Protein AF-A0A662L6I7-F1 (afdb_monomer_lite)

Structure (mmCIF, N/CA/C/O backbone):
data_AF-A0A662L6I7-F1
#
_entry.id   AF-A0A662L6I7-F1
#
loop_
_atom_site.group_PDB
_atom_site.id
_atom_site.type_symbol
_atom_site.label_atom_id
_atom_site.label_alt_id
_atom_site.label_comp_id
_atom_site.label_asym_id
_atom_site.label_entity_id
_atom_site.label_seq_id
_atom_site.pdbx_PDB_ins_code
_atom_site.Cartn_x
_atom_site.Cartn_y
_atom_site.Cartn_z
_atom_site.occupancy
_atom_site.B_iso_or_equiv
_atom_site.auth_seq_id
_atom_site.auth_comp_id
_atom_site.auth_asym_id
_atom_site.auth_atom_id
_atom_site.pdbx_PDB_model_num
ATOM 1 N N . MET A 1 1 ? 30.368 3.579 -49.672 1.00 72.31 1 MET A N 1
ATOM 2 C CA . MET A 1 1 ? 28.883 3.616 -49.724 1.00 72.31 1 MET A CA 1
ATOM 3 C C . MET A 1 1 ? 28.235 2.581 -48.811 1.00 72.31 1 MET A C 1
ATOM 5 O O . MET A 1 1 ? 27.396 2.979 -48.019 1.00 72.31 1 MET A O 1
ATOM 9 N N . ILE A 1 2 ? 28.618 1.299 -48.864 1.00 88.19 2 ILE A N 1
ATOM 10 C CA . ILE A 1 2 ? 28.017 0.238 -48.024 1.00 88.19 2 ILE A CA 1
ATOM 11 C C . ILE A 1 2 ? 28.168 0.521 -46.518 1.00 88.19 2 ILE A C 1
ATOM 13 O O . ILE A 1 2 ? 27.196 0.417 -45.780 1.00 88.19 2 ILE A O 1
ATOM 17 N N . GLU A 1 3 ? 29.342 0.973 -46.074 1.00 89.94 3 GLU A N 1
ATOM 18 C CA . GLU A 1 3 ? 29.583 1.328 -44.664 1.00 89.94 3 GLU A CA 1
ATOM 19 C C . GLU A 1 3 ? 28.648 2.439 -44.162 1.00 89.94 3 GLU A C 1
ATOM 21 O O . GLU A 1 3 ? 28.101 2.349 -43.068 1.00 89.94 3 GLU A O 1
ATOM 26 N N . ILE A 1 4 ? 28.390 3.450 -44.998 1.00 91.25 4 ILE A N 1
ATOM 27 C CA . ILE A 1 4 ? 27.480 4.559 -44.675 1.00 91.25 4 ILE A CA 1
ATOM 28 C C . ILE A 1 4 ? 26.043 4.043 -44.528 1.00 91.25 4 ILE A C 1
ATOM 30 O O . ILE A 1 4 ? 25.346 4.423 -43.592 1.00 91.25 4 ILE A O 1
ATOM 34 N N . VAL A 1 5 ? 25.608 3.138 -45.409 1.00 93.06 5 VAL A N 1
ATOM 35 C CA . VAL A 1 5 ? 24.271 2.527 -45.340 1.00 93.06 5 VAL A CA 1
ATOM 36 C C . VAL A 1 5 ? 24.110 1.685 -44.070 1.00 93.06 5 VAL A C 1
ATOM 38 O O . VAL A 1 5 ? 23.070 1.761 -43.420 1.00 93.06 5 VAL A O 1
ATOM 41 N N . ILE A 1 6 ? 25.144 0.938 -43.673 1.00 93.12 6 ILE A N 1
ATOM 42 C CA . ILE A 1 6 ? 25.143 0.141 -42.436 1.00 93.12 6 ILE A CA 1
ATOM 43 C C . ILE A 1 6 ? 25.038 1.046 -41.202 1.00 93.12 6 ILE A C 1
ATOM 45 O O . ILE A 1 6 ? 24.240 0.771 -40.307 1.00 93.12 6 ILE A O 1
ATOM 49 N N . ILE A 1 7 ? 25.790 2.149 -41.168 1.00 94.12 7 ILE A N 1
ATOM 50 C CA . ILE A 1 7 ? 25.744 3.117 -40.063 1.00 94.12 7 ILE A CA 1
ATOM 51 C C . ILE A 1 7 ? 24.353 3.756 -39.958 1.00 94.12 7 ILE A C 1
ATOM 53 O O . ILE A 1 7 ? 23.791 3.826 -38.866 1.00 94.12 7 ILE A O 1
ATOM 57 N N . ILE A 1 8 ? 23.757 4.164 -41.082 1.00 93.94 8 ILE A N 1
ATOM 58 C CA . ILE A 1 8 ? 22.402 4.736 -41.107 1.00 93.94 8 ILE A CA 1
ATOM 59 C C . ILE A 1 8 ? 21.367 3.714 -40.613 1.00 93.94 8 ILE A C 1
ATOM 61 O O . ILE A 1 8 ? 20.497 4.061 -39.813 1.00 93.94 8 ILE A O 1
ATOM 65 N N . ALA A 1 9 ? 21.477 2.450 -41.031 1.00 93.00 9 ALA A N 1
ATOM 66 C CA . ALA A 1 9 ? 20.588 1.383 -40.579 1.00 93.00 9 ALA A CA 1
ATOM 67 C C . ALA A 1 9 ? 20.705 1.124 -39.064 1.00 93.00 9 ALA A C 1
ATOM 69 O O . ALA A 1 9 ? 19.688 0.961 -38.387 1.00 93.00 9 ALA A O 1
ATOM 70 N N . LEU A 1 10 ? 21.922 1.147 -38.512 1.00 92.56 10 LEU A N 1
ATOM 71 C CA . LEU A 1 10 ? 22.175 1.023 -37.072 1.00 92.56 10 LEU A CA 1
ATOM 72 C C . LEU A 1 10 ? 21.576 2.184 -36.274 1.00 92.56 10 LEU A C 1
ATOM 74 O O . LEU A 1 10 ? 20.914 1.954 -35.263 1.00 92.56 10 LEU A O 1
ATOM 78 N N . ILE A 1 11 ? 21.752 3.421 -36.743 1.00 92.69 11 ILE A N 1
ATOM 79 C CA . ILE A 1 11 ? 21.175 4.610 -36.102 1.00 92.69 11 ILE A CA 1
ATOM 80 C C . ILE A 1 11 ? 19.644 4.538 -36.126 1.00 92.69 11 ILE A C 1
ATOM 82 O O . ILE A 1 11 ? 19.004 4.809 -35.111 1.00 92.69 11 ILE A O 1
ATOM 86 N N . ALA A 1 12 ? 19.047 4.120 -37.246 1.00 91.69 12 ALA A N 1
ATOM 87 C CA . ALA A 1 12 ? 17.599 3.959 -37.365 1.00 91.69 12 ALA A CA 1
ATOM 88 C C . ALA A 1 12 ? 17.051 2.875 -36.418 1.00 91.69 12 ALA A C 1
ATOM 90 O O . ALA A 1 12 ? 16.006 3.066 -35.792 1.00 91.69 12 ALA A O 1
ATOM 91 N N . LEU A 1 13 ? 17.770 1.757 -36.265 1.00 91.38 13 LEU A N 1
ATOM 92 C CA . LEU A 1 13 ? 17.436 0.715 -35.292 1.00 91.38 13 LEU A CA 1
ATOM 93 C C . LEU A 1 13 ? 17.527 1.245 -33.859 1.00 91.38 13 LEU A C 1
ATOM 95 O O . LEU A 1 13 ? 16.581 1.092 -33.087 1.00 91.38 13 LEU A O 1
ATOM 99 N N . MET A 1 14 ? 18.621 1.919 -33.506 1.00 89.00 14 MET A N 1
ATOM 100 C CA . MET A 1 14 ? 18.773 2.507 -32.177 1.00 89.00 14 MET A CA 1
ATOM 101 C C . MET A 1 14 ? 17.670 3.522 -31.879 1.00 89.00 14 MET A C 1
ATOM 103 O O . MET A 1 14 ? 17.038 3.422 -30.834 1.00 89.00 14 MET A O 1
ATOM 107 N N . ALA A 1 15 ? 17.368 4.436 -32.802 1.00 88.31 15 ALA A N 1
ATOM 108 C CA . ALA A 1 15 ? 16.315 5.435 -32.626 1.00 88.31 15 ALA A CA 1
ATOM 109 C C . ALA A 1 15 ? 14.933 4.807 -32.377 1.00 88.31 15 ALA A C 1
ATOM 111 O O . ALA A 1 15 ? 14.123 5.367 -31.641 1.00 88.31 15 ALA A O 1
ATOM 112 N N . ARG A 1 16 ? 14.673 3.625 -32.950 1.00 89.06 16 ARG A N 1
ATOM 113 C CA . ARG A 1 16 ? 13.416 2.895 -32.760 1.00 89.06 16 ARG A CA 1
ATOM 114 C C . ARG A 1 16 ? 13.351 2.139 -31.432 1.00 89.06 16 ARG A C 1
ATOM 116 O O . ARG A 1 16 ? 12.290 2.112 -30.818 1.00 89.06 16 ARG A O 1
ATOM 123 N N . PHE A 1 17 ? 14.447 1.511 -31.003 1.00 88.25 17 PHE A N 1
ATOM 124 C CA . PHE A 1 17 ? 14.429 0.562 -29.882 1.00 88.25 17 PHE A CA 1
ATOM 125 C C . PHE A 1 17 ? 14.959 1.126 -28.553 1.00 88.25 17 PHE A C 1
ATOM 127 O O . PHE A 1 17 ? 14.496 0.695 -27.494 1.00 88.25 17 PHE A O 1
ATOM 134 N N . LEU A 1 18 ? 15.873 2.105 -28.563 1.00 85.50 18 LEU A N 1
ATOM 135 C CA . LEU A 1 18 ? 16.381 2.714 -27.322 1.00 85.50 18 LEU A CA 1
ATOM 136 C C . LEU A 1 18 ? 15.272 3.313 -26.450 1.00 85.50 18 LEU A C 1
ATOM 138 O O . LEU A 1 18 ? 15.268 3.014 -25.258 1.00 85.50 18 LEU A O 1
ATOM 142 N N . PRO A 1 19 ? 14.321 4.107 -26.985 1.00 85.44 19 PRO A N 1
ATOM 143 C CA . PRO A 1 19 ? 13.296 4.733 -26.154 1.00 85.44 19 PRO A CA 1
ATOM 144 C C . PRO A 1 19 ? 12.473 3.708 -25.368 1.00 85.44 19 PRO A C 1
ATOM 146 O O . PRO A 1 19 ? 12.258 3.873 -24.171 1.00 85.44 19 PRO A O 1
ATOM 149 N N . SER A 1 20 ? 12.084 2.600 -26.010 1.00 83.31 20 SER A N 1
ATOM 150 C CA . SER A 1 20 ? 11.348 1.519 -25.347 1.00 83.31 20 SER A CA 1
ATOM 151 C C . SER A 1 20 ? 12.163 0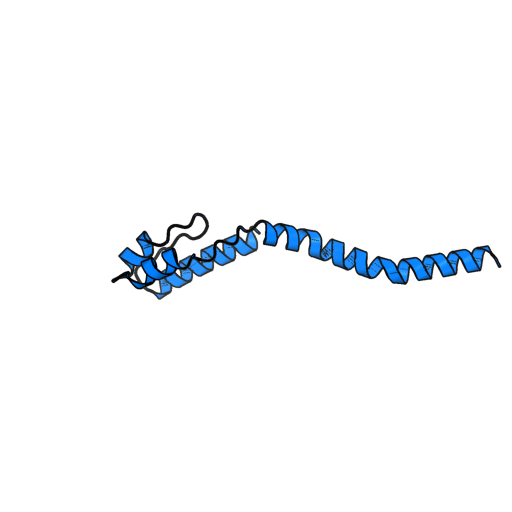.812 -24.265 1.00 83.31 20 SER A C 1
ATOM 153 O O . SER A 1 20 ? 11.619 0.490 -23.213 1.00 83.31 20 SER A O 1
ATOM 155 N N . LEU A 1 21 ? 13.463 0.596 -24.487 1.00 83.75 21 LEU A N 1
ATOM 156 C CA . LEU A 1 21 ? 14.335 -0.054 -23.504 1.00 83.75 21 LEU A CA 1
ATOM 157 C C . LEU A 1 21 ? 14.622 0.856 -22.304 1.00 83.75 21 LEU A C 1
ATOM 159 O O . LEU A 1 21 ? 14.685 0.371 -21.177 1.00 83.75 21 LEU A O 1
ATOM 163 N N . ILE A 1 22 ? 14.755 2.164 -22.535 1.00 84.75 22 ILE A N 1
ATOM 164 C CA . ILE A 1 22 ? 14.931 3.170 -21.479 1.00 84.75 22 ILE A CA 1
ATOM 165 C C . ILE A 1 22 ? 13.674 3.255 -20.610 1.00 84.75 22 ILE A C 1
ATOM 167 O O . ILE A 1 22 ? 13.772 3.236 -19.388 1.00 84.75 22 ILE A O 1
ATOM 171 N N . LEU A 1 23 ? 12.486 3.295 -21.217 1.00 82.75 23 LEU A N 1
ATOM 172 C CA . LEU A 1 23 ? 11.233 3.290 -20.458 1.00 82.75 23 LEU A CA 1
ATOM 173 C C . LEU A 1 23 ? 11.077 1.993 -19.660 1.00 82.75 23 LEU A C 1
ATOM 175 O O . LEU A 1 23 ? 10.764 2.025 -18.472 1.00 82.75 23 LEU A O 1
ATOM 179 N N . LEU A 1 24 ? 11.351 0.847 -20.285 1.00 83.94 24 LEU A N 1
ATOM 180 C CA . LEU A 1 24 ? 11.287 -0.437 -19.600 1.00 83.94 24 LEU A CA 1
ATOM 181 C C . LEU A 1 24 ? 12.238 -0.467 -18.399 1.00 83.94 24 LEU A C 1
ATOM 183 O O . LEU A 1 24 ? 11.823 -0.877 -17.319 1.00 83.94 24 LEU A O 1
ATOM 187 N N . SER A 1 25 ? 13.482 -0.009 -18.545 1.00 83.56 25 SER A N 1
ATOM 188 C CA . SER A 1 25 ? 14.450 -0.017 -17.443 1.00 83.56 25 SER A CA 1
ATOM 189 C C . SER A 1 25 ? 14.067 0.938 -16.310 1.00 83.56 25 SER A C 1
ATOM 191 O O . SER A 1 25 ? 14.217 0.575 -15.145 1.00 83.56 25 SER A O 1
ATOM 193 N N . GLN A 1 26 ? 13.503 2.107 -16.626 1.00 85.38 26 GLN A N 1
ATOM 194 C CA . GLN A 1 26 ? 13.047 3.080 -15.628 1.00 85.38 26 GLN A CA 1
ATOM 195 C C . GLN A 1 26 ? 11.871 2.568 -14.789 1.00 85.38 26 GLN A C 1
ATOM 197 O O . GLN A 1 26 ? 11.812 2.842 -13.592 1.00 85.38 26 GLN A O 1
ATOM 202 N N . PHE A 1 27 ? 10.952 1.806 -15.391 1.00 86.31 27 PHE A N 1
ATOM 203 C CA . PHE A 1 27 ? 9.727 1.364 -14.717 1.00 86.31 27 PHE A CA 1
ATOM 204 C C . PHE A 1 27 ? 9.735 -0.102 -14.273 1.00 86.31 27 PHE A C 1
ATOM 206 O O . PHE A 1 27 ? 8.899 -0.473 -13.456 1.00 86.31 27 PHE A O 1
ATOM 213 N N . SER A 1 28 ? 10.672 -0.940 -14.730 1.00 86.62 28 SER A N 1
ATOM 214 C CA . SER A 1 28 ? 10.708 -2.364 -14.351 1.00 86.62 28 SER A CA 1
ATOM 215 C C . SER A 1 28 ? 10.827 -2.563 -12.842 1.00 86.62 28 SER A C 1
ATOM 217 O O . SER A 1 28 ? 10.081 -3.356 -12.272 1.00 86.62 28 SER A O 1
ATOM 219 N N . TYR A 1 29 ? 11.734 -1.830 -12.188 1.00 82.94 29 TYR A N 1
ATOM 220 C CA . TYR A 1 29 ? 11.934 -1.959 -10.746 1.00 82.94 29 TYR A CA 1
ATOM 221 C C . TYR A 1 29 ? 10.749 -1.403 -9.939 1.00 82.94 29 TYR A C 1
ATOM 223 O O . TYR A 1 29 ? 10.190 -2.174 -9.161 1.00 82.94 29 TYR A O 1
ATOM 231 N N . PRO A 1 30 ? 10.284 -0.152 -10.149 1.00 84.44 30 PRO A N 1
ATOM 232 C CA . PRO A 1 30 ? 9.078 0.343 -9.486 1.00 84.44 30 PRO A CA 1
ATOM 233 C C . PRO A 1 30 ? 7.862 -0.565 -9.699 1.00 84.44 30 PRO A C 1
ATOM 235 O O . PRO A 1 30 ? 7.191 -0.909 -8.735 1.00 84.44 30 PRO A O 1
ATOM 238 N N . ASN A 1 31 ? 7.608 -1.033 -10.926 1.00 85.62 31 ASN A N 1
ATOM 239 C CA . ASN A 1 31 ? 6.462 -1.901 -11.210 1.00 85.62 31 ASN A CA 1
ATOM 240 C C . ASN A 1 31 ? 6.560 -3.248 -10.491 1.00 85.62 31 ASN A C 1
ATOM 242 O O . ASN A 1 31 ? 5.560 -3.720 -9.950 1.00 85.62 31 ASN A O 1
ATOM 246 N N . ALA A 1 32 ? 7.743 -3.867 -10.462 1.00 85.00 32 ALA A N 1
ATOM 247 C CA . ALA A 1 32 ? 7.959 -5.101 -9.710 1.00 85.00 32 ALA A CA 1
ATOM 248 C C . ALA A 1 32 ? 7.770 -4.877 -8.202 1.00 85.00 32 ALA A C 1
ATOM 250 O O . ALA A 1 32 ? 7.154 -5.704 -7.532 1.00 85.00 32 ALA A O 1
ATOM 251 N N . LYS A 1 33 ? 8.243 -3.739 -7.684 1.00 80.56 33 LYS A N 1
ATOM 252 C CA . LYS A 1 33 ? 8.130 -3.362 -6.273 1.00 80.56 33 LYS A CA 1
ATOM 253 C C . LYS A 1 33 ? 6.673 -3.113 -5.862 1.00 80.56 33 LYS A C 1
ATOM 255 O O . LYS A 1 33 ? 6.219 -3.707 -4.892 1.00 80.56 33 LYS A O 1
ATOM 260 N N . PHE A 1 34 ? 5.902 -2.376 -6.667 1.00 82.38 34 PHE A N 1
ATOM 261 C CA . PHE A 1 34 ? 4.452 -2.210 -6.491 1.00 82.38 34 PHE A CA 1
ATOM 262 C C . PHE A 1 34 ? 3.684 -3.529 -6.620 1.00 82.38 34 PHE A C 1
ATOM 264 O O . PHE A 1 34 ? 2.784 -3.785 -5.830 1.00 82.38 34 PHE A O 1
ATOM 271 N N . SER A 1 35 ? 4.046 -4.387 -7.578 1.00 81.19 35 SER A N 1
ATOM 272 C CA . SER A 1 35 ? 3.388 -5.693 -7.764 1.00 81.19 35 SER A CA 1
ATOM 273 C C . SER A 1 35 ? 3.639 -6.655 -6.599 1.00 81.19 35 SER A C 1
ATOM 275 O O . SER A 1 35 ? 2.849 -7.570 -6.381 1.00 81.19 35 SER A O 1
ATOM 277 N N . ALA A 1 36 ? 4.738 -6.467 -5.861 1.00 81.19 36 ALA A N 1
ATOM 278 C CA . ALA A 1 36 ? 5.054 -7.234 -4.662 1.00 81.19 36 ALA A CA 1
ATOM 279 C C . ALA A 1 36 ? 4.285 -6.757 -3.418 1.00 81.19 36 ALA A C 1
ATOM 281 O O . ALA A 1 36 ? 4.182 -7.517 -2.454 1.00 81.19 36 ALA A O 1
ATOM 282 N N . ILE A 1 37 ? 3.731 -5.536 -3.428 1.00 78.06 37 ILE A N 1
ATOM 283 C CA . ILE A 1 37 ? 2.776 -5.102 -2.404 1.00 78.06 37 ILE A CA 1
ATOM 284 C C . ILE A 1 37 ? 1.518 -5.946 -2.600 1.00 78.06 37 ILE A C 1
ATOM 286 O O . ILE A 1 37 ? 0.775 -5.773 -3.567 1.00 78.06 37 ILE A O 1
ATOM 290 N N . GLU A 1 38 ? 1.296 -6.900 -1.700 1.00 70.50 38 GLU A N 1
ATOM 291 C CA . GLU A 1 38 ? 0.127 -7.766 -1.769 1.00 70.50 38 GLU A CA 1
ATOM 292 C C . GLU A 1 38 ? -1.133 -6.898 -1.710 1.00 70.50 38 GLU A C 1
ATOM 294 O O . GLU A 1 38 ? -1.348 -6.153 -0.752 1.00 70.50 38 GLU A O 1
ATOM 299 N N . ASN A 1 39 ? -1.963 -6.976 -2.750 1.00 61.97 39 ASN A N 1
ATOM 300 C CA . ASN A 1 39 ? -3.168 -6.172 -2.831 1.00 61.97 39 ASN A CA 1
ATOM 301 C C . ASN A 1 39 ? -4.235 -6.707 -1.867 1.00 61.97 39 ASN A C 1
ATOM 303 O O . ASN A 1 39 ? -5.127 -7.468 -2.244 1.00 61.97 39 ASN A O 1
ATOM 307 N N . LYS A 1 40 ? -4.124 -6.318 -0.600 1.00 65.62 40 LYS A N 1
ATOM 308 C CA . LYS A 1 40 ? -5.112 -6.602 0.436 1.00 65.62 40 LYS A CA 1
ATOM 309 C C . LYS A 1 40 ? -6.087 -5.442 0.556 1.00 65.62 40 LYS A C 1
ATOM 311 O O . LYS A 1 40 ? -6.225 -4.841 1.619 1.00 65.62 40 LYS A O 1
ATOM 316 N N . PHE A 1 41 ? -6.786 -5.127 -0.535 1.00 72.81 41 PHE A N 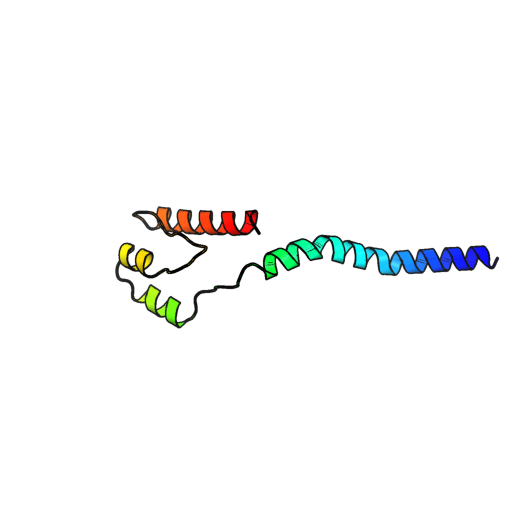1
ATOM 317 C CA . PHE A 1 41 ? -8.056 -4.432 -0.369 1.00 72.81 41 PHE A CA 1
ATOM 318 C C . PHE A 1 41 ? -8.954 -5.290 0.522 1.00 72.81 41 PHE A C 1
ATOM 320 O O . PHE A 1 41 ? -9.003 -6.516 0.372 1.00 72.81 41 PHE A O 1
ATOM 327 N N . LEU A 1 42 ? -9.640 -4.632 1.454 1.00 81.75 42 LEU A N 1
ATOM 328 C CA . LEU A 1 42 ? -10.595 -5.293 2.330 1.00 81.75 42 LEU A CA 1
ATOM 329 C C . LEU A 1 42 ? -11.618 -6.028 1.470 1.00 81.75 42 LEU A C 1
ATOM 331 O O . LEU A 1 42 ? -12.226 -5.448 0.566 1.00 81.75 42 LEU A O 1
ATOM 335 N N . LYS A 1 43 ? -11.802 -7.316 1.745 1.00 85.19 43 LYS A N 1
ATOM 336 C CA . LYS A 1 43 ? -12.854 -8.086 1.084 1.00 85.19 43 LYS A CA 1
ATOM 337 C C . LYS A 1 43 ? -14.204 -7.588 1.574 1.00 85.19 43 LYS A C 1
ATOM 339 O O . LYS A 1 43 ? -14.328 -7.111 2.698 1.00 85.19 43 LYS A O 1
ATOM 344 N N . GLU A 1 44 ? -15.242 -7.786 0.771 1.00 86.88 44 GLU A N 1
ATOM 345 C CA . GLU A 1 44 ? -16.607 -7.376 1.118 1.00 86.88 44 GLU A CA 1
ATOM 346 C C . GLU A 1 44 ? -17.029 -7.864 2.513 1.00 86.88 44 GLU A C 1
ATOM 348 O O . GLU A 1 44 ? -17.493 -7.076 3.324 1.00 86.88 44 GLU A O 1
ATOM 353 N N . LYS A 1 45 ? -16.738 -9.128 2.850 1.00 86.44 45 LYS A N 1
ATOM 354 C CA . LYS A 1 45 ? -17.002 -9.696 4.182 1.00 86.44 45 LYS A CA 1
ATOM 355 C C . LYS A 1 45 ? -16.309 -8.935 5.322 1.00 86.44 45 LYS A C 1
ATOM 357 O O . LYS A 1 45 ? -16.865 -8.817 6.411 1.00 86.44 45 LYS A O 1
ATOM 362 N N . GLU A 1 46 ? -15.082 -8.473 5.098 1.00 86.19 46 GLU A N 1
ATOM 363 C CA . GLU A 1 46 ? -14.320 -7.704 6.088 1.00 86.19 46 GLU A CA 1
ATOM 364 C C . GLU A 1 46 ? -14.898 -6.293 6.213 1.00 86.19 46 GLU A C 1
ATOM 366 O O . GLU A 1 46 ? -15.100 -5.817 7.323 1.00 86.19 46 GLU A O 1
ATOM 371 N N . LEU A 1 47 ? -15.265 -5.672 5.090 1.00 88.56 47 LEU A N 1
ATOM 372 C CA . LEU A 1 47 ? -15.975 -4.394 5.0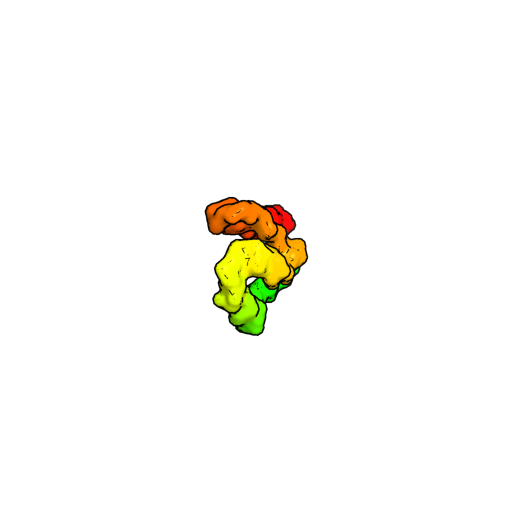48 1.00 88.56 47 LEU A CA 1
ATOM 373 C C . LEU A 1 47 ? -17.309 -4.445 5.798 1.00 88.56 47 LEU A C 1
ATOM 375 O O . LEU A 1 47 ? -17.553 -3.589 6.642 1.00 88.56 47 LEU A O 1
ATOM 379 N N . THR A 1 48 ? -18.143 -5.462 5.559 1.00 90.38 48 THR A N 1
ATOM 380 C CA . THR A 1 48 ? -19.410 -5.647 6.284 1.00 90.38 48 THR A CA 1
ATOM 381 C C . THR A 1 48 ? -19.171 -5.729 7.788 1.00 90.38 48 THR A C 1
ATOM 383 O O . THR A 1 48 ? -19.837 -5.039 8.551 1.00 90.38 48 THR A O 1
ATOM 386 N N . LYS A 1 49 ? -18.156 -6.490 8.215 1.00 89.81 49 LYS A N 1
ATOM 387 C CA . LYS A 1 49 ? -17.790 -6.600 9.630 1.00 89.81 49 LYS A CA 1
ATOM 388 C C . LYS A 1 49 ? -17.375 -5.252 10.231 1.00 89.81 49 LYS A C 1
ATOM 390 O O . LYS A 1 49 ? -17.710 -4.969 11.374 1.00 89.81 49 LYS A O 1
ATOM 395 N N . LEU A 1 50 ? -16.654 -4.420 9.477 1.00 90.25 50 LEU A N 1
ATOM 396 C CA . LEU A 1 50 ? -16.245 -3.089 9.936 1.00 90.25 50 LEU A CA 1
ATOM 397 C C . LEU A 1 50 ? -17.416 -2.101 10.013 1.00 90.25 50 LEU A C 1
ATOM 399 O O . LEU A 1 50 ? -17.414 -1.244 10.893 1.00 90.25 50 LEU A O 1
ATOM 403 N N . LEU A 1 51 ? -18.411 -2.229 9.131 1.00 90.44 51 LEU A N 1
ATOM 404 C CA . LEU A 1 51 ? -19.631 -1.411 9.151 1.00 90.44 51 LEU A CA 1
ATOM 405 C C . LEU A 1 51 ? -20.539 -1.726 10.347 1.00 90.44 51 LEU A C 1
ATOM 407 O O . LEU A 1 51 ? -21.303 -0.867 10.778 1.00 90.44 51 LEU A O 1
ATOM 411 N N . GLU A 1 52 ? -20.458 -2.943 10.881 1.00 92.50 52 GLU A N 1
ATOM 412 C CA . GLU A 1 52 ? -21.229 -3.375 12.052 1.00 92.50 52 GLU A CA 1
ATOM 413 C C . GLU A 1 52 ? -20.625 -2.904 13.390 1.00 92.50 52 GLU A C 1
ATOM 415 O O . GLU A 1 52 ? -21.288 -3.000 14.427 1.00 92.50 52 GLU A O 1
ATOM 420 N 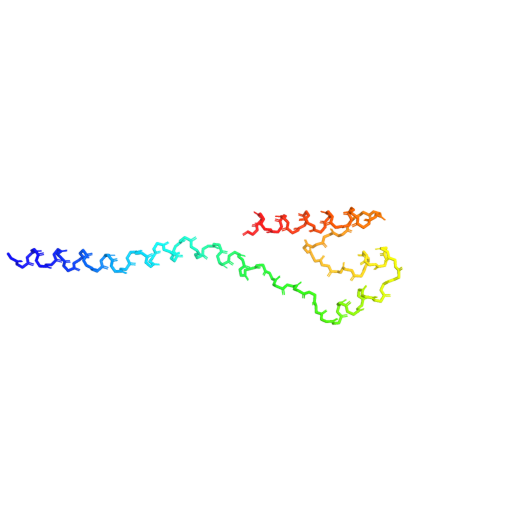N . CYS A 1 53 ? -19.398 -2.369 13.384 1.00 92.50 53 CYS A N 1
ATOM 421 C CA . CYS A 1 53 ? -18.730 -1.852 14.578 1.00 92.50 53 CYS A CA 1
ATOM 422 C C . CYS A 1 53 ? -19.490 -0.661 15.175 1.00 92.50 53 CYS A C 1
ATOM 424 O O . CYS A 1 53 ? -19.825 0.302 14.485 1.00 92.50 53 CYS A O 1
ATOM 426 N N . LYS A 1 54 ? -19.701 -0.678 16.492 1.00 93.06 54 LYS A N 1
ATOM 427 C CA . LYS A 1 54 ? -20.477 0.356 17.200 1.00 93.06 54 LYS A CA 1
ATOM 428 C C . LYS A 1 54 ? -19.619 1.475 17.773 1.00 93.06 54 LYS A C 1
ATOM 430 O O . LYS A 1 54 ? -20.146 2.509 18.177 1.00 93.06 54 LYS A O 1
ATOM 435 N N . ASN A 1 55 ? -18.313 1.257 17.871 1.00 91.56 55 ASN A N 1
ATOM 436 C CA . ASN A 1 55 ? -17.364 2.217 18.415 1.00 91.56 55 ASN A CA 1
ATOM 437 C C . ASN A 1 55 ? -15.967 2.029 17.802 1.00 91.56 55 ASN A C 1
ATOM 439 O O . ASN A 1 55 ? -15.688 1.046 17.113 1.00 91.56 55 ASN A O 1
ATOM 443 N N . LEU A 1 56 ? -15.093 3.002 18.059 1.00 90.44 56 LEU A N 1
ATOM 444 C CA . LEU A 1 56 ? -13.736 3.041 17.512 1.00 90.44 56 LEU A CA 1
ATOM 445 C C . LEU A 1 56 ? -12.848 1.906 18.027 1.00 90.44 56 LEU A C 1
ATOM 447 O O . LEU A 1 56 ? -12.006 1.404 17.289 1.00 90.44 56 LEU A O 1
ATOM 451 N N . GLU A 1 57 ? -13.051 1.457 19.263 1.00 90.81 57 GLU A N 1
ATOM 452 C CA . GLU A 1 57 ? -12.277 0.353 19.829 1.00 90.81 57 GLU A CA 1
ATOM 453 C C . GLU A 1 57 ? -12.606 -0.979 19.148 1.00 90.81 57 GLU A C 1
ATOM 455 O O . GLU A 1 57 ? -11.715 -1.753 18.804 1.00 90.81 57 GLU A O 1
ATOM 460 N N . GLU A 1 58 ? -13.885 -1.220 18.875 1.00 90.25 58 GLU A N 1
ATOM 461 C CA . GLU A 1 58 ? -14.340 -2.373 18.109 1.00 90.25 58 GLU A CA 1
ATOM 462 C C . GLU A 1 58 ? -13.798 -2.335 16.675 1.00 90.25 58 GLU A C 1
ATOM 464 O O . GLU A 1 58 ? -13.320 -3.352 16.173 1.00 90.25 58 GLU A O 1
ATOM 469 N N . LEU A 1 59 ? -13.779 -1.157 16.042 1.00 90.19 59 LEU A N 1
ATOM 470 C CA . LEU A 1 59 ? -13.178 -0.976 14.720 1.00 90.19 59 LEU A CA 1
ATOM 471 C C . LEU A 1 59 ? -11.677 -1.294 14.734 1.00 90.19 59 LEU A C 1
ATOM 473 O O . LEU A 1 59 ? -11.217 -2.089 13.916 1.00 90.19 59 LEU A O 1
ATOM 477 N N . LYS A 1 60 ? -10.933 -0.746 15.701 1.00 88.44 60 LYS A N 1
ATOM 478 C CA . LYS A 1 60 ? -9.499 -1.012 15.910 1.00 88.44 60 LYS A CA 1
ATOM 479 C C . LYS A 1 60 ? -9.215 -2.510 16.033 1.00 88.44 60 LYS A C 1
ATOM 481 O O . LYS A 1 60 ? -8.310 -3.021 15.387 1.00 88.44 60 LYS A O 1
ATOM 486 N N . ASN A 1 61 ? -10.021 -3.219 16.819 1.00 87.25 61 ASN A N 1
ATOM 487 C CA . ASN A 1 61 ? -9.846 -4.651 17.057 1.00 87.25 61 ASN A CA 1
ATOM 488 C C . ASN A 1 61 ? -10.261 -5.520 15.858 1.00 87.25 61 ASN A C 1
ATOM 490 O O . ASN A 1 61 ? -9.793 -6.651 15.719 1.00 87.25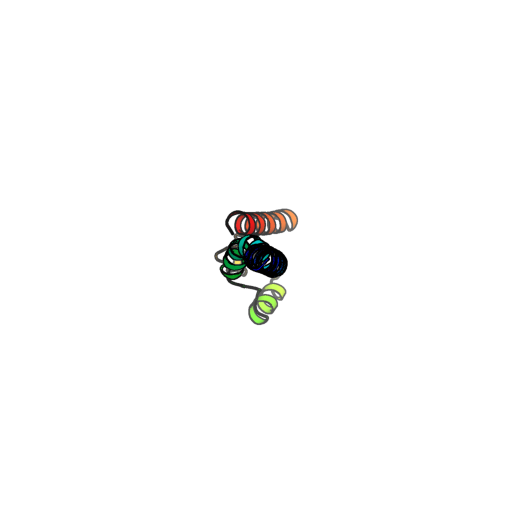 61 ASN A O 1
ATOM 494 N N . ASN A 1 62 ? -11.155 -5.020 15.000 1.00 88.25 62 ASN A N 1
ATOM 495 C CA . ASN A 1 62 ? -11.653 -5.757 13.842 1.00 88.25 62 ASN A CA 1
ATOM 496 C C . ASN A 1 62 ? -10.819 -5.562 12.574 1.00 88.25 62 ASN A C 1
ATOM 498 O O . ASN A 1 62 ? -10.900 -6.415 11.685 1.00 88.25 62 ASN A O 1
ATOM 502 N N . VAL A 1 63 ? -10.002 -4.508 12.484 1.00 85.75 63 VAL A N 1
ATOM 503 C CA . VAL A 1 63 ? -9.015 -4.376 11.407 1.00 85.75 63 VAL A CA 1
ATOM 504 C C . VAL A 1 63 ? -7.815 -5.269 11.712 1.00 85.75 63 VAL A C 1
ATOM 506 O O . VAL A 1 63 ? -6.928 -4.923 12.484 1.00 85.75 63 VAL A O 1
ATOM 509 N N . ILE A 1 64 ? -7.782 -6.440 11.077 1.00 74.38 64 ILE A N 1
ATOM 510 C CA . ILE A 1 64 ? -6.657 -7.371 11.167 1.00 74.38 64 ILE A CA 1
ATOM 511 C C . ILE A 1 64 ? -5.832 -7.230 9.892 1.00 74.38 64 ILE A C 1
ATOM 513 O O . ILE A 1 64 ? -6.163 -7.804 8.856 1.00 74.38 64 ILE A O 1
ATOM 517 N N . SER A 1 65 ? -4.742 -6.474 9.970 1.00 76.69 65 SER A N 1
ATOM 518 C CA . SER A 1 65 ? -3.781 -6.340 8.879 1.00 76.69 65 SER A CA 1
ATOM 519 C C . SER A 1 65 ? -2.357 -6.493 9.398 1.00 76.69 65 SER A C 1
ATOM 521 O O . SER A 1 65 ? -2.048 -6.088 10.515 1.00 76.69 65 SER A O 1
ATOM 523 N N . ARG A 1 66 ? -1.477 -7.100 8.591 1.00 74.06 66 ARG A N 1
ATOM 524 C CA . ARG A 1 66 ? -0.040 -7.168 8.911 1.00 74.06 66 ARG A CA 1
ATOM 525 C C . ARG A 1 66 ? 0.652 -5.828 8.702 1.00 74.06 66 ARG A C 1
ATOM 527 O O . ARG A 1 66 ? 1.594 -5.521 9.423 1.00 74.06 66 ARG A O 1
ATOM 534 N N . ASP A 1 67 ? 0.190 -5.070 7.715 1.00 80.44 67 ASP A N 1
ATOM 535 C CA . ASP A 1 67 ? 0.899 -3.894 7.216 1.00 80.44 67 ASP A CA 1
ATOM 536 C C . ASP A 1 67 ? 0.292 -2.580 7.729 1.00 80.44 67 ASP A C 1
ATOM 538 O O . ASP A 1 67 ? 0.915 -1.527 7.620 1.00 80.44 67 ASP A O 1
ATOM 542 N N . PHE A 1 68 ? -0.902 -2.648 8.327 1.00 84.81 68 PHE A N 1
ATOM 543 C CA . PHE A 1 68 ? -1.599 -1.507 8.913 1.00 84.81 68 PHE A CA 1
ATOM 544 C C . PHE A 1 68 ? -1.811 -1.730 10.404 1.00 84.81 68 PHE A C 1
ATOM 546 O O . PHE A 1 68 ? -2.532 -2.643 10.806 1.00 84.81 68 PHE A O 1
ATOM 553 N N . ILE A 1 69 ? -1.196 -0.865 11.206 1.00 84.94 69 ILE A N 1
ATOM 554 C CA . ILE A 1 69 ? -1.391 -0.814 12.653 1.00 84.94 69 ILE A CA 1
ATOM 555 C C . ILE A 1 69 ? -2.266 0.405 12.930 1.00 84.94 69 ILE A C 1
ATOM 557 O O . ILE A 1 69 ? -1.882 1.527 12.599 1.00 84.94 69 ILE A O 1
ATOM 561 N N . ILE A 1 70 ? -3.457 0.175 13.485 1.00 89.12 70 ILE A N 1
ATOM 562 C CA . ILE A 1 70 ? -4.400 1.243 13.819 1.00 89.12 70 ILE A CA 1
ATOM 563 C C . ILE A 1 70 ? -4.248 1.610 15.293 1.00 89.12 70 ILE A C 1
ATOM 565 O O . ILE A 1 70 ? -4.453 0.779 16.176 1.00 89.12 70 ILE A O 1
ATOM 569 N N . GLU A 1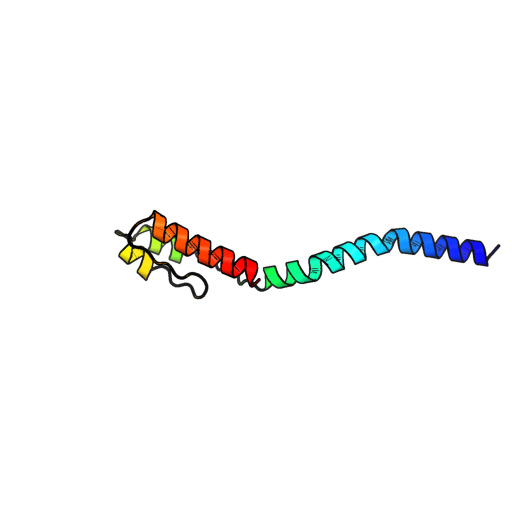 71 ? -3.928 2.874 15.545 1.00 89.00 71 GLU A N 1
ATOM 570 C CA . GLU A 1 71 ? -3.700 3.442 16.876 1.00 89.00 71 GLU A CA 1
ATOM 571 C C . GLU A 1 71 ? -4.428 4.782 17.015 1.00 89.00 71 GLU A C 1
ATOM 573 O O . GLU A 1 71 ? -4.701 5.446 16.019 1.00 89.00 71 GLU A O 1
ATOM 578 N N . GLY A 1 72 ? -4.727 5.193 18.247 1.00 90.31 72 GLY A N 1
ATOM 579 C CA . GLY A 1 72 ? -5.414 6.455 18.537 1.00 90.31 72 GLY A CA 1
ATOM 580 C C . GLY A 1 72 ? -6.740 6.272 19.265 1.00 90.31 72 GLY A C 1
ATOM 581 O O . GLY A 1 72 ? -7.363 5.210 19.210 1.00 90.31 72 GLY A O 1
ATOM 582 N N . GLU A 1 73 ? -7.160 7.322 19.964 1.00 90.31 73 GLU A N 1
ATOM 583 C CA . GLU A 1 73 ? -8.392 7.334 20.765 1.00 90.31 73 GLU A CA 1
ATOM 584 C C . GLU A 1 73 ? -9.555 8.017 20.038 1.00 90.31 73 GLU A C 1
ATOM 586 O O . GLU A 1 73 ? -10.726 7.773 20.333 1.00 90.31 73 GLU A O 1
ATOM 591 N N . ASN A 1 74 ? -9.241 8.860 19.054 1.00 92.75 74 ASN A N 1
ATOM 592 C CA . ASN A 1 74 ? -10.217 9.559 18.230 1.00 92.75 74 ASN A CA 1
ATOM 593 C C . ASN A 1 74 ? -10.017 9.265 16.737 1.00 92.75 74 ASN A C 1
ATOM 595 O O . ASN A 1 74 ? -8.988 8.755 16.298 1.00 92.75 74 ASN A O 1
ATOM 599 N N . VAL A 1 75 ? -11.027 9.625 15.940 1.00 92.25 75 VAL A N 1
ATOM 600 C CA . VAL A 1 75 ? -11.062 9.363 14.490 1.00 92.25 75 VAL A CA 1
ATOM 601 C C . VAL A 1 75 ? -9.844 9.941 13.771 1.00 92.25 75 VAL A C 1
ATOM 603 O O . VAL A 1 75 ? -9.313 9.310 12.861 1.00 92.25 75 VAL A O 1
ATOM 606 N N . LYS A 1 76 ? -9.395 11.134 14.175 1.00 95.38 76 LYS A N 1
ATOM 607 C CA . LYS A 1 76 ? -8.268 11.812 13.536 1.00 95.38 76 LYS A CA 1
ATOM 608 C C . LYS A 1 76 ? -6.974 11.034 13.757 1.00 95.38 76 LYS A C 1
ATOM 610 O O . LYS A 1 76 ? -6.266 10.762 12.797 1.00 95.38 76 LYS A O 1
ATOM 615 N N . GLU A 1 77 ? -6.693 10.643 14.994 1.00 94.31 77 GLU A N 1
ATOM 616 C CA . GLU A 1 77 ? -5.499 9.860 15.325 1.00 94.31 77 GLU A CA 1
ATOM 617 C C . GLU A 1 77 ? -5.499 8.496 14.627 1.00 94.31 77 GLU A C 1
ATOM 619 O O . GLU A 1 77 ? -4.480 8.101 14.057 1.00 94.31 77 GLU A O 1
ATOM 624 N N . MET A 1 78 ? -6.655 7.821 14.577 1.00 92.44 78 MET A N 1
ATOM 625 C CA . MET A 1 78 ? -6.797 6.564 13.835 1.00 92.44 78 MET A CA 1
ATOM 626 C C . MET A 1 78 ? -6.505 6.751 12.349 1.00 92.44 78 MET A C 1
ATOM 628 O O . MET A 1 78 ? -5.723 5.987 11.783 1.00 92.44 78 MET A O 1
ATOM 632 N N . GLN A 1 79 ? -7.058 7.788 11.724 1.00 91.94 79 GLN A N 1
ATOM 633 C CA . GLN A 1 79 ? -6.784 8.098 10.323 1.00 91.94 79 GLN A CA 1
ATOM 634 C C . GLN A 1 79 ? -5.294 8.396 10.088 1.00 91.94 79 GLN A C 1
ATOM 636 O O . GLN A 1 79 ? -4.690 7.843 9.169 1.00 91.94 79 GLN A O 1
ATOM 641 N N . GLU A 1 80 ? -4.669 9.195 10.956 1.00 95.31 80 GLU A N 1
ATOM 642 C CA . GLU A 1 80 ? -3.236 9.494 10.880 1.00 95.31 80 GLU A CA 1
ATOM 643 C C . GLU A 1 80 ? -2.369 8.230 11.025 1.00 95.31 80 GLU A C 1
ATOM 645 O O . GLU A 1 80 ? -1.331 8.115 10.370 1.00 95.31 80 GLU A O 1
ATOM 650 N N . SER A 1 81 ? -2.771 7.262 11.857 1.00 93.19 81 SER A N 1
ATOM 651 C CA . SER A 1 81 ? -2.048 5.988 12.013 1.00 93.19 81 SER A CA 1
ATOM 652 C C . SER A 1 81 ? -2.101 5.120 10.746 1.00 93.19 81 SER A C 1
ATOM 654 O O . SER A 1 81 ? -1.088 4.538 10.334 1.00 93.19 81 SER A O 1
ATOM 656 N N . ILE A 1 82 ? -3.251 5.105 10.063 1.00 91.00 82 ILE A N 1
ATOM 657 C CA . ILE A 1 82 ? -3.444 4.409 8.785 1.00 91.00 82 ILE A CA 1
ATOM 658 C C . ILE A 1 82 ? -2.584 5.062 7.702 1.00 91.00 82 ILE A C 1
ATOM 660 O O . ILE A 1 82 ? -1.870 4.368 6.977 1.00 91.00 82 ILE A O 1
ATOM 664 N N . GLU A 1 83 ? -2.599 6.392 7.616 1.00 92.00 83 GLU A N 1
ATOM 665 C CA . GLU A 1 83 ? -1.802 7.144 6.645 1.00 92.00 83 GLU A CA 1
ATOM 666 C C . GLU A 1 83 ? -0.300 6.946 6.862 1.00 92.00 83 GLU A C 1
ATOM 668 O O . GLU A 1 83 ? 0.433 6.696 5.905 1.00 92.00 83 GLU A O 1
ATOM 673 N N . LYS A 1 84 ? 0.169 6.963 8.115 1.00 92.81 84 LYS A N 1
ATOM 674 C CA . LYS A 1 84 ? 1.568 6.646 8.447 1.00 92.81 84 LYS A CA 1
ATOM 675 C C . LYS A 1 84 ? 1.952 5.236 8.005 1.00 92.81 84 LYS A C 1
ATOM 677 O O . LYS A 1 84 ? 3.032 5.053 7.441 1.00 92.81 84 LYS A O 1
ATOM 682 N N . SER A 1 85 ? 1.078 4.255 8.232 1.00 89.56 85 SER A N 1
ATOM 683 C CA . SER A 1 85 ? 1.297 2.872 7.790 1.00 89.56 85 SER A CA 1
ATOM 684 C C . SER A 1 85 ? 1.379 2.778 6.262 1.00 89.56 85 SER A C 1
ATOM 686 O O . SER A 1 85 ? 2.300 2.156 5.733 1.00 89.56 85 SER A O 1
ATOM 688 N N . LEU A 1 86 ? 0.491 3.478 5.545 1.00 87.75 86 LEU A N 1
ATOM 689 C CA . LEU A 1 86 ? 0.496 3.542 4.082 1.00 87.75 86 LEU A CA 1
ATOM 690 C C . LEU A 1 86 ? 1.768 4.199 3.535 1.00 87.75 86 LEU A C 1
ATOM 692 O O . LEU A 1 86 ? 2.396 3.663 2.627 1.00 87.75 86 LEU A O 1
ATOM 696 N N . ILE A 1 87 ? 2.177 5.339 4.096 1.00 90.31 87 ILE A N 1
ATOM 697 C CA . ILE A 1 87 ? 3.403 6.039 3.691 1.00 90.31 87 ILE A CA 1
ATOM 698 C C . ILE A 1 87 ? 4.618 5.141 3.918 1.00 90.31 87 ILE A C 1
ATOM 700 O O . ILE A 1 87 ? 5.476 5.037 3.045 1.00 90.31 87 ILE A O 1
ATOM 704 N N . LYS A 1 88 ? 4.686 4.453 5.064 1.00 87.81 88 LYS A N 1
ATOM 705 C CA . LYS A 1 88 ? 5.761 3.498 5.341 1.00 87.81 88 LYS A CA 1
ATOM 706 C C . LYS A 1 88 ? 5.789 2.389 4.294 1.00 87.81 88 LYS A C 1
ATOM 708 O O . LYS A 1 88 ? 6.860 2.108 3.771 1.00 87.81 88 LYS A O 1
ATOM 713 N N . LEU A 1 89 ? 4.637 1.808 3.959 1.00 84.12 89 LEU A N 1
ATOM 714 C CA . LEU A 1 89 ? 4.514 0.820 2.887 1.00 84.12 89 LEU A CA 1
ATOM 715 C C . LEU A 1 89 ? 5.043 1.363 1.556 1.00 84.12 89 LEU A C 1
ATOM 717 O O . LEU A 1 89 ? 5.856 0.698 0.933 1.00 84.12 89 LEU A O 1
ATOM 721 N N . LEU A 1 90 ? 4.647 2.573 1.157 1.00 83.12 90 LEU A N 1
ATOM 722 C CA . LEU A 1 90 ? 5.050 3.193 -0.112 1.00 83.12 90 LEU A CA 1
ATOM 723 C C . LEU A 1 90 ? 6.520 3.633 -0.168 1.00 83.12 90 LEU A C 1
ATOM 725 O O . LEU A 1 90 ? 7.051 3.786 -1.260 1.00 83.12 90 LEU A O 1
ATOM 729 N N . LEU A 1 91 ? 7.157 3.892 0.979 1.00 83.25 91 LEU A N 1
ATOM 730 C CA . LEU A 1 91 ? 8.582 4.236 1.058 1.00 83.25 91 LEU A CA 1
ATOM 731 C C . LEU A 1 91 ? 9.481 2.995 1.163 1.00 83.25 91 LEU A C 1
ATOM 733 O O . LEU A 1 91 ? 10.645 3.040 0.759 1.00 83.25 91 LEU A O 1
ATOM 737 N N . MET A 1 92 ? 8.973 1.907 1.755 1.00 69.12 92 MET A N 1
ATOM 738 C CA . MET A 1 92 ? 9.672 0.619 1.826 1.00 69.12 92 MET A CA 1
ATOM 739 C C . MET A 1 92 ? 9.529 -0.152 0.504 1.00 69.12 92 MET A C 1
ATOM 741 O O . MET A 1 92 ? 10.518 -0.711 0.016 1.00 69.12 92 MET A O 1
ATOM 745 N N . ALA A 1 93 ? 8.327 -0.134 -0.085 1.00 55.69 93 ALA A N 1
ATOM 746 C CA . ALA A 1 93 ? 8.048 -0.467 -1.482 1.00 55.69 93 ALA A CA 1
ATOM 747 C C . ALA A 1 93 ? 8.452 0.672 -2.424 1.00 55.69 93 ALA A C 1
ATOM 749 O O . ALA A 1 93 ? 8.487 0.450 -3.645 1.00 55.69 93 ALA A O 1
#

pLDDT: mean 86.24, std 7.28, range [55.69, 95.38]

Secondary structure (DSSP, 8-state):
-HHHHHHHHHHHHHHHHHHHHHHHHHHHHHHHHHHHS---PPPHHHHHHHHT--SHHHHHHH---SS-----SSHHHHHHHHHHHHHHHHHH-

Foldseek 3Di:
DVVVVVVVVVVVVCVVVVVVVVVCVVCVVVVVLVVVPPPCDDDPVLVVCLVPDPDPVSNQVSPDDPQQHADDDDPVSRVVSRVVSVVVSVVVD

Sequence (93 aa):
MIEIVIIIALIALMARFLPSLILLSQFSYPNAKFSAIENKFLKEKELTKLLECKNLEELKNNVISRDFIIEGENVKEMQESIEKSLIKLLLMA

Radius of gyration: 24.68 Å; chains: 1; bounding box: 51×22×70 Å